Protein AF-A0A1C4W8D0-F1 (afdb_monomer)

Radius of gyration: 16.52 Å; Cα contacts (8 Å, |Δi|>4): 50; chains: 1; bounding box: 32×27×52 Å

Mean predicted aligned error: 8.75 Å

Foldseek 3Di:
DPDPPCDVVVVVVVVVLVVVLVVVCVVQVVQQWDKDQDPDPVCRSDIDTPAHNVRDDPPPPD

Structure (mmCIF, N/CA/C/O backbone):
data_AF-A0A1C4W8D0-F1
#
_entry.id   AF-A0A1C4W8D0-F1
#
loop_
_atom_site.group_PDB
_atom_site.id
_atom_site.type_symbol
_atom_site.label_atom_id
_atom_site.label_alt_id
_atom_site.label_comp_id
_atom_site.label_asym_id
_atom_site.label_entity_id
_atom_site.label_seq_id
_atom_site.pdbx_PDB_ins_code
_atom_site.Cartn_x
_atom_site.Cartn_y
_atom_site.Cartn_z
_atom_site.occupancy
_atom_site.B_iso_or_equiv
_atom_site.auth_seq_id
_atom_site.auth_comp_id
_atom_site.auth_asym_id
_atom_site.auth_atom_id
_atom_site.pdbx_PDB_model_num
ATOM 1 N N . MET A 1 1 ? 16.043 0.355 -34.237 1.00 43.16 1 MET A N 1
ATOM 2 C CA . MET A 1 1 ? 15.877 -0.996 -33.669 1.00 43.16 1 MET A CA 1
ATOM 3 C C . MET A 1 1 ? 16.086 -0.838 -32.174 1.00 43.16 1 MET A C 1
ATOM 5 O O . MET A 1 1 ? 17.223 -0.679 -31.761 1.00 43.16 1 MET A O 1
ATOM 9 N N . ALA A 1 2 ? 14.999 -0.669 -31.414 1.00 50.25 2 ALA A N 1
ATOM 10 C CA . ALA A 1 2 ? 15.067 -0.484 -29.967 1.00 50.25 2 ALA A CA 1
ATOM 11 C C . ALA A 1 2 ? 15.356 -1.851 -29.349 1.00 50.25 2 ALA A C 1
ATOM 13 O O . ALA A 1 2 ? 14.571 -2.788 -29.485 1.00 50.25 2 ALA A O 1
ATOM 14 N N . GLU A 1 3 ? 16.562 -1.962 -28.820 1.00 52.62 3 GLU A N 1
ATOM 15 C CA . GLU A 1 3 ? 17.135 -3.170 -28.266 1.00 52.62 3 GLU A CA 1
ATOM 16 C C . GLU A 1 3 ? 16.274 -3.672 -27.103 1.00 52.62 3 GLU A C 1
ATOM 18 O O . GLU A 1 3 ? 15.748 -2.903 -26.303 1.00 52.62 3 GLU A O 1
ATOM 23 N N . GLN A 1 4 ? 16.110 -4.986 -27.054 1.00 56.62 4 GLN A N 1
ATOM 24 C CA . GLN A 1 4 ? 15.265 -5.783 -26.167 1.00 56.62 4 GLN A CA 1
ATOM 25 C C . GLN A 1 4 ? 15.785 -5.793 -24.710 1.00 56.62 4 GLN A C 1
ATOM 27 O O . GLN A 1 4 ? 15.749 -6.821 -24.036 1.00 56.62 4 GLN A O 1
ATOM 32 N N . VAL A 1 5 ? 16.318 -4.659 -24.247 1.00 53.16 5 VAL A N 1
ATOM 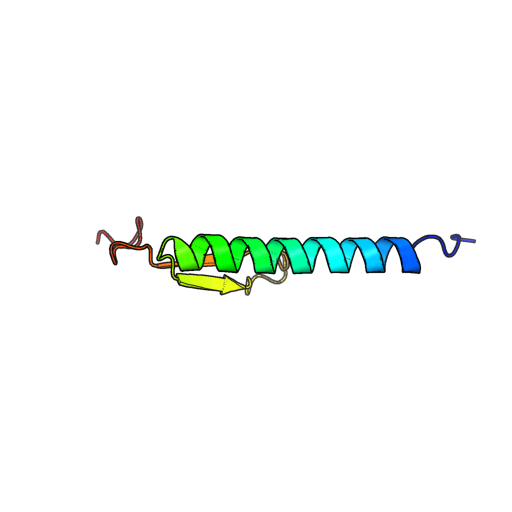33 C CA . VAL A 1 5 ? 17.021 -4.461 -22.970 1.00 53.16 5 VAL A CA 1
ATOM 34 C C . VAL A 1 5 ? 16.073 -4.574 -21.772 1.00 53.16 5 VAL A C 1
ATOM 36 O O . VAL A 1 5 ? 16.500 -4.923 -20.675 1.00 53.16 5 VAL A O 1
ATOM 39 N N . ASP A 1 6 ? 14.773 -4.359 -21.957 1.00 60.03 6 ASP A N 1
ATOM 40 C CA . ASP A 1 6 ? 13.915 -4.049 -20.814 1.00 60.03 6 ASP A CA 1
ATOM 41 C C . ASP A 1 6 ? 13.323 -5.246 -20.065 1.00 60.03 6 ASP A C 1
ATOM 43 O O . ASP A 1 6 ? 13.010 -5.107 -18.891 1.00 60.03 6 ASP A O 1
ATOM 47 N N . ALA A 1 7 ? 13.159 -6.436 -20.652 1.00 72.44 7 ALA A N 1
ATOM 48 C CA . ALA A 1 7 ? 12.315 -7.457 -20.009 1.00 72.44 7 ALA A CA 1
ATOM 49 C C . ALA A 1 7 ? 12.861 -8.004 -18.664 1.00 72.44 7 ALA A C 1
ATOM 51 O O . ALA A 1 7 ? 12.083 -8.102 -17.712 1.00 72.44 7 ALA A O 1
ATOM 52 N N . PRO A 1 8 ? 14.156 -8.357 -18.520 1.00 85.31 8 PRO A N 1
ATOM 53 C CA . PRO A 1 8 ? 14.687 -8.846 -17.245 1.00 85.31 8 PRO A CA 1
ATOM 54 C C . PRO A 1 8 ? 14.825 -7.738 -16.195 1.00 85.31 8 PRO A C 1
ATOM 56 O O . PRO A 1 8 ? 14.506 -7.959 -15.028 1.00 85.31 8 PRO A O 1
ATOM 59 N N . VAL A 1 9 ? 15.265 -6.546 -16.611 1.00 87.50 9 VAL A N 1
ATOM 60 C CA . VAL A 1 9 ? 15.428 -5.380 -15.728 1.00 87.50 9 VAL A CA 1
ATOM 61 C C . VAL A 1 9 ? 14.071 -4.910 -15.217 1.00 87.50 9 VAL A C 1
ATOM 63 O O . VAL A 1 9 ? 13.907 -4.709 -14.018 1.00 87.50 9 VAL A O 1
ATOM 66 N N . PHE A 1 10 ? 13.074 -4.826 -16.098 1.00 85.06 10 PHE A N 1
ATOM 67 C CA . PHE A 1 10 ? 11.707 -4.469 -15.737 1.00 85.06 10 PHE A CA 1
ATOM 68 C C . PHE A 1 10 ? 11.086 -5.490 -14.779 1.00 85.06 10 PHE A C 1
ATOM 70 O O . PHE A 1 10 ? 10.511 -5.098 -13.770 1.00 85.06 10 PHE A O 1
ATOM 77 N N . ARG A 1 11 ? 11.273 -6.797 -15.016 1.00 87.94 11 ARG A N 1
ATOM 78 C CA . ARG A 1 11 ? 10.823 -7.840 -14.073 1.00 87.94 1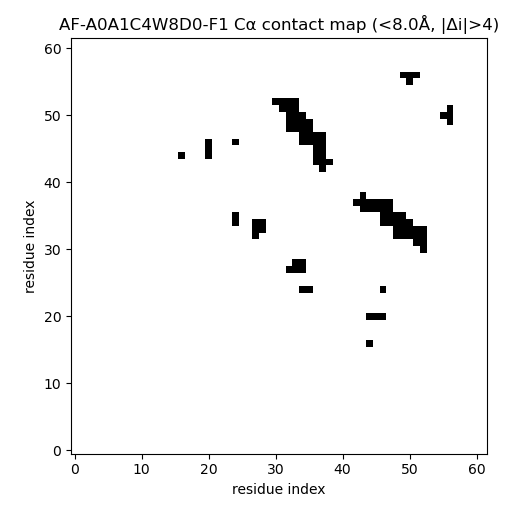1 ARG A CA 1
ATOM 79 C C . ARG A 1 11 ? 11.481 -7.711 -12.703 1.00 87.94 11 ARG A C 1
ATOM 81 O O . ARG A 1 11 ? 10.810 -7.873 -11.689 1.00 87.94 11 ARG A O 1
ATOM 88 N N . HIS A 1 12 ? 12.785 -7.439 -12.662 1.00 90.00 12 HIS A N 1
ATOM 89 C CA . HIS A 1 12 ? 13.482 -7.242 -11.395 1.00 90.00 12 HIS A CA 1
ATOM 90 C C . HIS A 1 12 ? 12.976 -5.991 -10.671 1.00 90.00 12 HIS A C 1
ATOM 92 O O . HIS A 1 12 ? 12.689 -6.047 -9.480 1.00 90.00 12 HIS A O 1
ATOM 98 N N . TYR A 1 13 ? 12.795 -4.890 -11.399 1.00 88.75 13 TYR A N 1
ATOM 99 C CA . TYR A 1 13 ? 12.206 -3.667 -10.867 1.00 88.75 13 TYR A CA 1
ATOM 100 C C . TYR A 1 13 ? 10.809 -3.913 -10.275 1.00 88.75 13 TYR A C 1
ATOM 102 O O . TYR A 1 13 ? 10.559 -3.514 -9.140 1.00 88.75 13 TYR A O 1
ATOM 110 N N . GLN A 1 14 ? 9.933 -4.630 -10.989 1.00 89.00 14 GLN A N 1
ATOM 111 C CA . GLN A 1 14 ? 8.603 -4.999 -10.490 1.00 89.00 14 GLN A CA 1
ATOM 112 C C . GLN A 1 14 ? 8.685 -5.805 -9.190 1.00 89.00 14 GLN A C 1
ATOM 114 O O . GLN A 1 14 ? 8.049 -5.431 -8.210 1.00 89.00 14 GLN A O 1
ATOM 119 N N . MET A 1 15 ? 9.533 -6.838 -9.145 1.00 92.56 15 MET A N 1
ATOM 120 C CA . MET A 1 15 ? 9.745 -7.644 -7.938 1.00 92.56 15 MET A CA 1
ATOM 121 C C . MET A 1 15 ? 10.187 -6.784 -6.743 1.00 92.56 15 MET A C 1
ATOM 123 O O . MET A 1 15 ? 9.675 -6.950 -5.635 1.00 92.56 15 MET A O 1
ATOM 127 N N . VAL A 1 16 ? 11.138 -5.865 -6.951 1.00 93.75 16 VAL A N 1
ATOM 128 C CA . VAL A 1 16 ? 11.642 -4.981 -5.888 1.00 93.75 16 VAL A CA 1
ATOM 129 C C . VAL A 1 16 ? 10.526 -4.084 -5.362 1.00 93.75 16 VAL A C 1
ATOM 131 O O . VAL A 1 16 ? 10.339 -3.985 -4.152 1.00 93.75 16 VAL A O 1
ATOM 134 N N . VAL A 1 17 ? 9.759 -3.463 -6.256 1.00 91.12 17 VAL A N 1
ATOM 135 C CA . VAL A 1 17 ? 8.674 -2.552 -5.880 1.00 91.12 17 VAL A CA 1
ATOM 136 C C . VAL A 1 17 ? 7.547 -3.282 -5.149 1.00 91.12 17 VAL A C 1
ATOM 138 O O . VAL A 1 17 ? 7.084 -2.797 -4.118 1.00 91.12 17 VAL A O 1
ATOM 141 N N . GLU A 1 18 ? 7.131 -4.453 -5.632 1.00 90.56 18 GLU A N 1
ATOM 142 C CA . GLU A 1 18 ? 6.121 -5.283 -4.963 1.00 90.56 18 GLU A CA 1
ATOM 143 C C . GLU A 1 18 ? 6.574 -5.659 -3.548 1.00 90.56 18 GLU A C 1
ATOM 145 O O . GLU A 1 18 ? 5.827 -5.486 -2.582 1.00 90.56 18 GLU A O 1
ATOM 150 N N . THR A 1 19 ? 7.838 -6.069 -3.406 1.00 94.56 19 THR A N 1
ATOM 151 C CA . THR A 1 19 ? 8.433 -6.398 -2.103 1.00 94.56 19 THR A CA 1
ATOM 152 C C . THR A 1 19 ? 8.473 -5.179 -1.180 1.00 94.56 19 THR A C 1
ATOM 154 O O . THR A 1 19 ? 8.169 -5.292 0.010 1.00 94.56 19 THR A O 1
ATOM 157 N N . MET A 1 20 ? 8.808 -3.995 -1.705 1.00 94.12 20 MET A N 1
ATOM 158 C CA . MET A 1 20 ? 8.808 -2.751 -0.931 1.00 94.12 20 MET A CA 1
ATOM 159 C C . MET A 1 20 ? 7.407 -2.405 -0.422 1.00 94.12 20 MET A C 1
ATOM 161 O O . MET A 1 20 ? 7.256 -2.103 0.761 1.00 94.12 20 MET A O 1
ATOM 165 N N . LEU A 1 21 ? 6.384 -2.479 -1.277 1.00 94.19 21 LEU A N 1
ATOM 166 C CA . LEU A 1 21 ? 5.000 -2.177 -0.897 1.00 94.19 21 LEU A CA 1
ATOM 167 C C . LEU A 1 21 ? 4.469 -3.156 0.150 1.00 94.19 21 LEU A C 1
ATOM 169 O O . LEU A 1 21 ? 3.827 -2.737 1.117 1.00 94.19 21 LEU A O 1
ATOM 173 N N . GLN A 1 22 ? 4.776 -4.444 -0.003 1.00 94.38 22 GLN A N 1
ATOM 174 C CA . GLN A 1 22 ? 4.427 -5.450 0.992 1.00 94.38 22 GLN A CA 1
ATOM 175 C C . GLN A 1 22 ? 5.116 -5.160 2.332 1.00 94.38 22 GLN A C 1
ATOM 177 O O . GLN A 1 22 ? 4.453 -5.090 3.364 1.00 94.38 22 GLN A O 1
ATOM 182 N N . THR A 1 23 ? 6.425 -4.902 2.315 1.00 96.56 23 THR A N 1
ATOM 183 C CA . THR A 1 23 ? 7.196 -4.602 3.531 1.00 96.56 23 THR A CA 1
ATOM 184 C C . THR A 1 23 ? 6.659 -3.356 4.241 1.00 96.56 23 THR A C 1
ATOM 186 O O . THR A 1 23 ? 6.490 -3.351 5.458 1.00 96.56 23 THR A O 1
ATOM 189 N N . MET A 1 24 ? 6.338 -2.295 3.495 1.00 95.62 24 MET A N 1
ATOM 190 C CA . MET A 1 24 ? 5.734 -1.083 4.059 1.00 95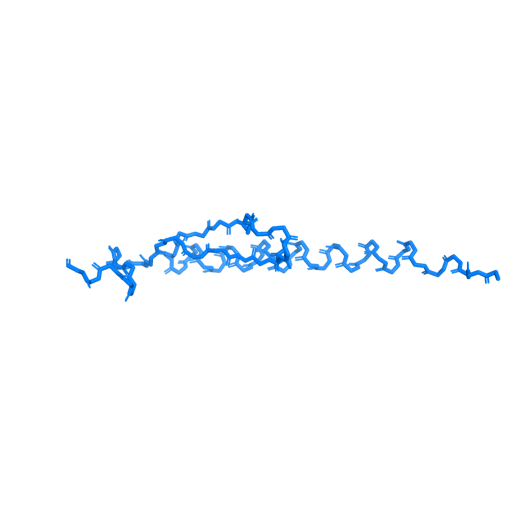.62 24 MET A CA 1
ATOM 191 C C . MET A 1 24 ? 4.364 -1.365 4.679 1.00 95.62 24 MET A C 1
ATOM 193 O O . MET A 1 24 ? 4.072 -0.862 5.762 1.00 95.62 24 MET A O 1
ATOM 197 N N . THR A 1 25 ? 3.548 -2.193 4.024 1.00 95.50 25 THR A N 1
ATOM 198 C CA . THR A 1 25 ? 2.245 -2.623 4.549 1.00 95.50 25 THR A CA 1
ATOM 199 C C . THR A 1 25 ? 2.405 -3.341 5.885 1.00 95.50 25 THR A C 1
ATOM 201 O O . THR A 1 25 ? 1.709 -3.010 6.844 1.00 95.50 25 THR A O 1
ATOM 204 N N . GLU A 1 26 ? 3.351 -4.276 5.977 1.00 96.44 26 GLU A N 1
ATOM 205 C CA . GLU A 1 26 ? 3.640 -5.024 7.203 1.00 96.44 26 GLU A CA 1
ATOM 206 C C . GLU A 1 26 ? 4.119 -4.102 8.334 1.00 96.44 26 GLU A C 1
ATOM 208 O O . GLU A 1 26 ? 3.588 -4.172 9.442 1.00 96.44 26 GLU A O 1
ATOM 213 N N . ILE A 1 27 ? 5.054 -3.185 8.052 1.00 95.88 27 ILE A N 1
ATOM 214 C CA . ILE A 1 27 ? 5.561 -2.213 9.035 1.00 95.88 27 ILE A CA 1
ATOM 215 C C . ILE A 1 27 ? 4.432 -1.320 9.562 1.00 95.88 27 ILE A C 1
ATOM 217 O O . ILE A 1 27 ? 4.291 -1.149 10.773 1.00 95.88 27 ILE A O 1
ATOM 221 N N . LEU A 1 28 ? 3.623 -0.747 8.667 1.00 94.38 28 LEU A N 1
ATOM 222 C CA . LEU A 1 28 ? 2.543 0.168 9.041 1.00 94.38 28 LEU A CA 1
ATOM 223 C C . LEU A 1 28 ? 1.442 -0.558 9.820 1.00 94.38 28 LEU A C 1
ATOM 225 O O . LEU A 1 28 ? 0.982 -0.053 10.842 1.00 94.38 28 LEU A O 1
ATOM 229 N N . THR A 1 29 ? 1.085 -1.772 9.401 1.00 93.06 29 THR A N 1
ATOM 230 C CA . THR A 1 29 ? 0.099 -2.601 10.109 1.00 93.06 29 THR A CA 1
ATOM 231 C C . THR A 1 29 ? 0.602 -2.995 11.497 1.00 93.06 29 THR A C 1
ATOM 233 O O . THR A 1 29 ? -0.144 -2.907 12.469 1.00 93.06 29 THR A O 1
ATOM 236 N N . ALA A 1 30 ? 1.881 -3.363 11.632 1.00 94.44 30 ALA A N 1
ATOM 237 C CA . ALA A 1 30 ? 2.490 -3.661 12.929 1.00 94.44 30 ALA A CA 1
ATOM 238 C C . ALA A 1 30 ? 2.529 -2.434 13.857 1.00 94.44 30 ALA A C 1
ATOM 240 O O . ALA A 1 30 ? 2.406 -2.572 15.073 1.00 94.44 30 ALA A O 1
ATOM 241 N N . ALA A 1 31 ? 2.648 -1.233 13.287 1.00 93.44 31 ALA A N 1
ATOM 242 C CA . ALA A 1 31 ? 2.530 0.031 14.009 1.00 93.44 31 ALA A CA 1
ATOM 243 C C . ALA A 1 31 ? 1.071 0.435 14.316 1.00 93.44 31 ALA A C 1
ATOM 245 O O . ALA A 1 31 ? 0.850 1.483 14.919 1.00 93.44 31 ALA A O 1
ATOM 246 N N . GLY A 1 32 ? 0.084 -0.381 13.928 1.00 92.81 32 GLY A N 1
ATOM 247 C CA . GLY A 1 32 ? -1.339 -0.179 14.203 1.00 92.81 32 GLY A CA 1
ATOM 248 C C . GLY A 1 32 ? -2.068 0.720 13.202 1.00 92.81 32 GLY A C 1
ATOM 249 O O . GLY A 1 32 ? -3.188 1.140 13.474 1.00 92.81 32 GLY A O 1
ATOM 250 N N . PHE A 1 33 ? -1.466 1.026 12.052 1.00 93.94 33 PHE A N 1
ATOM 251 C CA . PHE A 1 33 ? -2.161 1.726 10.973 1.00 93.94 33 PHE A CA 1
ATOM 252 C C . PHE A 1 33 ? -3.018 0.762 10.157 1.00 93.94 33 PHE A C 1
ATOM 254 O O . PHE A 1 33 ? -2.630 -0.377 9.900 1.00 93.94 33 PHE A O 1
ATOM 261 N N . THR A 1 34 ? -4.150 1.261 9.668 1.00 92.75 34 THR A N 1
ATOM 262 C CA . THR A 1 34 ? -4.916 0.582 8.622 1.00 92.75 34 THR A CA 1
ATOM 263 C C . THR A 1 34 ? -4.498 1.155 7.277 1.00 92.75 34 THR A C 1
ATOM 265 O O . THR A 1 34 ? -4.654 2.353 7.036 1.00 92.75 34 THR A O 1
ATOM 268 N N . VAL A 1 35 ? -3.971 0.308 6.395 1.00 93.81 35 VAL A N 1
ATOM 269 C CA . VAL A 1 35 ? -3.465 0.714 5.078 1.00 93.81 35 VAL A CA 1
ATOM 270 C C . VAL A 1 35 ? -4.101 -0.097 3.956 1.00 93.81 35 VAL A C 1
ATOM 272 O O . VAL A 1 35 ? -4.516 -1.240 4.152 1.00 93.81 35 VAL A O 1
ATOM 275 N N . ARG A 1 36 ? -4.168 0.49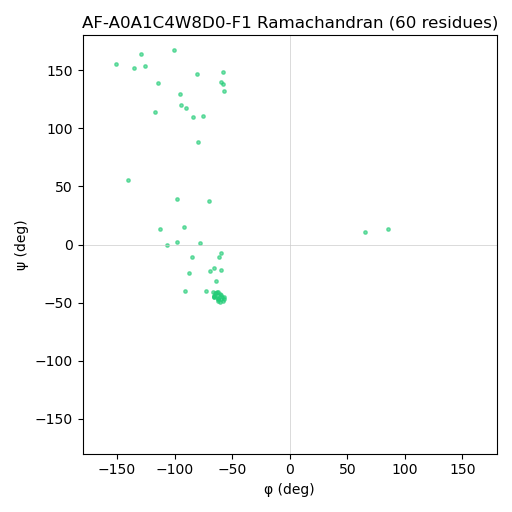3 2.764 1.00 91.69 36 ARG A N 1
ATOM 276 C CA . ARG A 1 36 ? -4.643 -0.147 1.531 1.00 91.69 36 ARG A CA 1
ATOM 277 C C . ARG A 1 36 ? -3.697 0.185 0.380 1.00 91.69 36 ARG A C 1
ATOM 279 O O . ARG A 1 36 ? -3.091 1.250 0.369 1.00 91.69 36 ARG A O 1
ATOM 286 N N . GLY A 1 37 ? -3.602 -0.697 -0.615 1.00 90.06 37 GLY A N 1
ATOM 287 C CA . GLY A 1 37 ? -3.014 -0.333 -1.906 1.00 90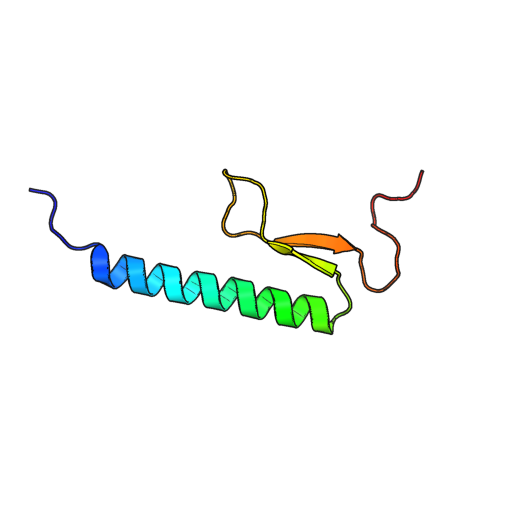.06 37 GLY A CA 1
ATOM 288 C C . GLY A 1 37 ? -3.748 0.849 -2.550 1.00 90.06 37 GLY A C 1
ATOM 289 O O . GLY A 1 37 ? -4.955 1.017 -2.354 1.00 90.06 37 GLY A O 1
ATOM 290 N N . SER A 1 38 ? -3.015 1.669 -3.300 1.00 87.44 38 SER A N 1
ATOM 291 C CA . SER A 1 38 ? -3.582 2.827 -3.988 1.00 87.44 38 SER A CA 1
ATOM 292 C C . SER A 1 38 ? -4.697 2.436 -4.951 1.00 87.44 38 SER A C 1
ATOM 294 O O . SER A 1 38 ? -4.574 1.475 -5.708 1.00 87.44 38 SER A O 1
ATOM 296 N N . THR A 1 39 ? -5.766 3.225 -4.954 1.00 85.94 39 THR A N 1
ATOM 297 C CA . THR A 1 39 ? -6.795 3.190 -6.007 1.00 85.94 39 THR A CA 1
ATOM 298 C C . THR A 1 39 ? -6.595 4.267 -7.062 1.00 85.94 39 THR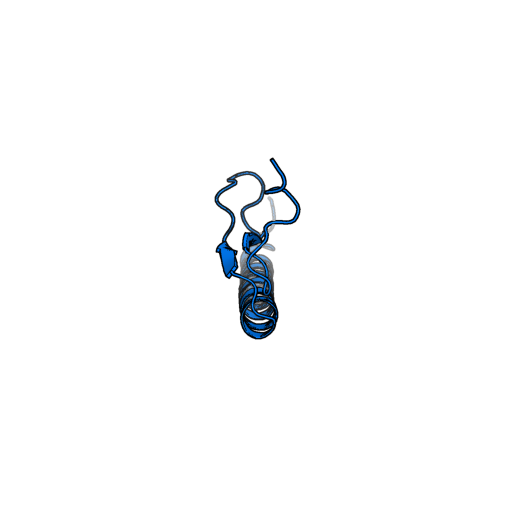 A C 1
ATOM 300 O O . THR A 1 39 ? -7.396 4.393 -7.984 1.00 85.94 39 THR A O 1
ATOM 303 N N . ASN A 1 40 ? -5.528 5.055 -6.934 1.00 85.62 40 ASN A N 1
ATOM 304 C CA . ASN A 1 40 ? -5.178 6.073 -7.901 1.00 85.62 40 ASN A CA 1
ATOM 305 C C . ASN A 1 40 ? -4.382 5.451 -9.056 1.00 85.62 40 ASN A C 1
ATOM 307 O O . ASN A 1 40 ? -3.205 5.121 -8.899 1.00 85.62 40 ASN A O 1
ATOM 311 N N . ASP A 1 41 ? -5.001 5.382 -10.234 1.00 84.81 41 ASP A N 1
ATOM 312 C CA . ASP A 1 41 ? -4.372 4.877 -11.462 1.00 84.81 41 ASP A CA 1
ATOM 313 C C . ASP A 1 41 ? -3.123 5.677 -11.877 1.00 84.81 41 ASP A C 1
ATOM 315 O O . ASP A 1 41 ? -2.253 5.162 -12.579 1.00 84.81 41 ASP A O 1
ATOM 319 N N . PHE A 1 42 ? -2.988 6.927 -11.416 1.00 85.19 42 PHE A N 1
ATOM 320 C CA . PHE A 1 42 ? -1.804 7.761 -11.643 1.00 85.19 42 PHE A CA 1
ATOM 321 C C . PHE A 1 42 ? -0.683 7.524 -10.618 1.00 85.19 42 PHE A C 1
ATOM 323 O O . PHE A 1 42 ? 0.430 8.012 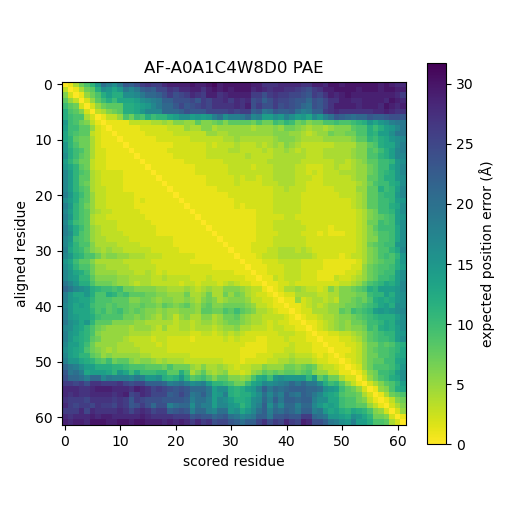-10.806 1.00 85.19 42 PHE A O 1
ATOM 330 N N . ALA A 1 43 ? -0.956 6.790 -9.535 1.00 83.69 43 ALA A N 1
ATOM 331 C CA . ALA A 1 43 ? 0.003 6.472 -8.479 1.00 83.69 43 ALA A CA 1
ATOM 332 C C . ALA A 1 43 ? -0.146 5.016 -7.982 1.00 83.69 43 ALA A C 1
ATOM 334 O O . ALA A 1 43 ? -0.287 4.790 -6.777 1.00 83.69 43 ALA A O 1
ATOM 335 N N . PRO A 1 44 ? -0.071 4.007 -8.872 1.00 81.00 44 PRO A N 1
ATOM 336 C CA . PRO A 1 44 ? -0.387 2.615 -8.533 1.00 81.00 44 PRO A CA 1
ATOM 337 C C . PRO A 1 44 ? 0.594 1.991 -7.529 1.00 81.00 44 PRO A C 1
ATOM 339 O O . PRO A 1 44 ? 0.267 1.020 -6.857 1.00 81.00 44 PRO A O 1
ATOM 342 N N . LEU A 1 45 ? 1.796 2.561 -7.400 1.00 86.38 45 LEU A N 1
ATOM 343 C CA . LEU A 1 45 ? 2.863 2.080 -6.519 1.00 86.38 45 LEU A CA 1
ATOM 344 C C . LEU A 1 45 ? 2.904 2.845 -5.190 1.00 86.38 45 LEU A C 1
ATOM 346 O O . LEU A 1 45 ? 3.972 3.199 -4.693 1.00 86.38 45 LEU A O 1
ATOM 350 N N . THR A 1 46 ? 1.733 3.160 -4.643 1.00 89.38 46 THR A N 1
ATOM 351 C CA . THR A 1 46 ? 1.593 3.875 -3.370 1.00 89.38 46 THR A CA 1
ATOM 352 C C . THR A 1 46 ? 0.632 3.146 -2.435 1.00 89.38 46 THR A C 1
ATOM 354 O O . THR A 1 46 ? -0.116 2.259 -2.852 1.00 89.38 46 THR A O 1
ATOM 357 N N . LEU A 1 47 ? 0.677 3.506 -1.153 1.00 91.88 47 LEU A N 1
ATOM 358 C CA . LEU A 1 47 ? -0.239 3.020 -0.126 1.00 91.88 47 LEU A CA 1
ATOM 359 C C . LEU A 1 47 ? -1.079 4.188 0.391 1.00 91.88 47 LEU A C 1
ATOM 361 O O . LEU A 1 47 ? -0.565 5.282 0.622 1.00 91.88 47 LEU A O 1
ATOM 365 N N . GLU A 1 48 ? -2.364 3.938 0.599 1.00 92.00 48 GLU A N 1
ATOM 366 C CA . GLU A 1 48 ? -3.299 4.844 1.255 1.00 92.00 48 GLU A CA 1
ATOM 367 C C . GLU A 1 48 ? -3.391 4.474 2.741 1.00 92.00 48 GLU A C 1
ATOM 369 O O . GLU A 1 48 ? -3.609 3.310 3.086 1.00 92.00 48 GLU A O 1
ATOM 374 N N . ILE A 1 49 ? -3.245 5.463 3.627 1.00 91.31 49 ILE A N 1
ATOM 375 C CA . ILE A 1 49 ? -3.499 5.298 5.063 1.00 91.31 49 ILE A CA 1
ATOM 376 C C . ILE A 1 49 ? -4.967 5.636 5.310 1.00 91.31 49 ILE A C 1
ATOM 378 O O . ILE A 1 49 ? -5.392 6.765 5.067 1.00 91.31 49 ILE A O 1
ATOM 382 N N . LEU A 1 50 ? -5.733 4.653 5.775 1.00 90.25 50 LEU A N 1
ATOM 383 C CA . LEU A 1 50 ? -7.165 4.795 6.036 1.00 90.25 50 LEU A CA 1
ATOM 384 C C . LEU A 1 50 ? -7.433 5.242 7.475 1.00 90.25 50 LEU A C 1
ATOM 386 O O . LEU A 1 50 ? -8.305 6.076 7.704 1.00 90.25 50 LEU A O 1
ATOM 390 N N . ASP A 1 51 ? -6.674 4.700 8.428 1.00 89.50 51 ASP A N 1
ATOM 391 C CA . ASP A 1 51 ? -6.785 5.034 9.848 1.00 89.50 51 ASP A CA 1
ATOM 392 C C . ASP A 1 51 ? -5.435 4.872 10.562 1.00 89.50 51 ASP A C 1
ATOM 394 O O . ASP A 1 51 ? -4.557 4.125 10.112 1.00 89.50 51 ASP A O 1
ATOM 398 N N . GLY A 1 52 ? -5.265 5.590 11.670 1.00 85.75 52 GLY A N 1
ATOM 399 C CA . GLY A 1 52 ? -4.084 5.533 12.523 1.00 85.75 52 GLY A CA 1
ATOM 400 C C . GLY A 1 52 ? -4.283 4.672 13.777 1.00 85.75 52 GLY A C 1
ATOM 401 O O . GLY A 1 52 ? -5.413 4.383 14.165 1.00 85.75 52 GLY A O 1
ATOM 402 N N . PRO A 1 53 ? -3.196 4.338 14.497 1.00 81.50 53 PRO A N 1
ATOM 403 C CA . PRO A 1 53 ? -3.231 3.494 15.702 1.00 81.50 53 PRO A CA 1
ATOM 404 C C . PRO A 1 53 ? -4.060 4.050 16.870 1.00 81.50 53 PRO A C 1
ATOM 406 O O . PRO A 1 53 ? -4.305 3.346 17.848 1.00 81.50 53 PRO A O 1
ATOM 409 N N . HIS A 1 54 ? -4.486 5.312 16.793 1.00 79.00 54 HIS A N 1
ATOM 410 C CA . HIS A 1 54 ? -5.270 5.987 17.826 1.00 79.00 54 HIS A CA 1
ATOM 411 C C . HIS A 1 54 ? -6.707 6.320 17.387 1.00 79.00 54 HIS A C 1
ATOM 413 O O . HIS A 1 54 ? -7.374 7.093 18.069 1.00 79.00 54 HIS A O 1
ATOM 419 N N . GLY A 1 55 ? -7.191 5.744 16.277 1.00 61.41 55 GLY A N 1
ATOM 420 C CA . GLY A 1 55 ? -8.595 5.830 15.839 1.00 61.41 55 GLY A CA 1
ATOM 421 C C . GLY A 1 55 ? -9.073 7.229 15.440 1.00 61.41 55 GLY A C 1
ATOM 422 O O . GLY A 1 55 ? -10.271 7.461 15.290 1.00 61.41 55 GLY A O 1
ATOM 423 N N . ALA A 1 56 ? -8.149 8.177 15.304 1.00 58.41 56 ALA A N 1
ATOM 424 C CA . ALA A 1 56 ? -8.412 9.495 14.766 1.00 58.41 56 ALA A CA 1
ATOM 425 C C . ALA A 1 56 ? -7.594 9.637 13.490 1.00 58.41 56 ALA A C 1
ATOM 427 O O . ALA A 1 56 ? -6.360 9.696 13.527 1.00 58.41 56 ALA A O 1
ATOM 428 N N . SER A 1 57 ? -8.289 9.736 12.361 1.00 57.56 57 SER A N 1
ATOM 429 C CA . SER A 1 57 ? -7.675 10.329 11.186 1.00 57.56 57 SER A CA 1
ATOM 430 C C . SER A 1 57 ? -7.223 11.742 11.581 1.00 57.56 57 SER A C 1
ATOM 432 O O . SER A 1 57 ? -8.015 12.491 12.160 1.00 57.56 57 SER A O 1
ATOM 434 N N . PRO A 1 58 ? -5.985 12.166 11.276 1.00 57.16 58 PRO A N 1
ATOM 435 C CA . PRO A 1 58 ? -5.551 13.542 11.533 1.00 57.16 58 PRO A CA 1
ATOM 436 C C . PRO A 1 58 ? -6.406 14.584 10.785 1.00 57.16 58 PRO A C 1
ATOM 438 O O . PRO A 1 58 ? -6.258 15.782 11.018 1.00 57.16 58 PRO A O 1
ATOM 441 N N . TRP A 1 59 ? -7.307 14.134 9.903 1.00 59.47 59 TRP A N 1
ATOM 442 C CA . TRP A 1 59 ? -8.262 14.947 9.160 1.00 59.47 59 TRP A CA 1
ATOM 443 C C . TRP A 1 59 ? -9.717 14.823 9.648 1.00 59.47 59 TRP A C 1
ATOM 445 O O . TRP A 1 59 ? -10.583 15.474 9.073 1.00 59.47 59 TRP A O 1
ATOM 455 N N . SER A 1 60 ? -10.022 14.016 10.676 1.00 58.91 60 SER A N 1
ATOM 456 C CA . SER A 1 60 ? -11.401 13.805 11.165 1.00 58.91 60 SER A CA 1
ATOM 457 C C . SER A 1 60 ? -11.842 14.748 12.289 1.00 58.91 60 SER A C 1
ATOM 459 O O . SER A 1 60 ? -12.845 14.484 12.947 1.00 58.91 60 SER A O 1
ATOM 461 N N . SER A 1 61 ? -11.129 15.845 12.536 1.00 51.66 61 SER A N 1
ATOM 462 C CA . SER A 1 61 ? -11.615 16.927 13.397 1.00 51.66 61 SER A CA 1
ATOM 463 C C . SER A 1 61 ? -12.598 17.810 12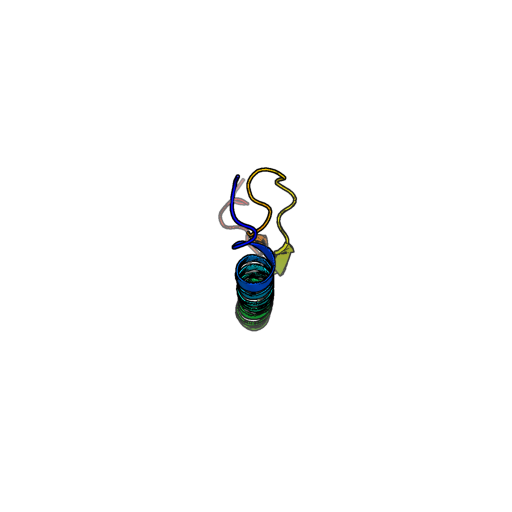.617 1.00 51.66 61 SER A C 1
ATOM 465 O O . SER A 1 61 ? -12.218 18.799 11.990 1.00 51.66 61 SER A O 1
ATOM 467 N N . SER A 1 62 ? -13.877 17.440 12.642 1.00 47.78 62 SER A N 1
ATOM 468 C CA . SER A 1 62 ? -15.018 18.308 12.311 1.00 47.78 62 SER A CA 1
ATOM 469 C C . SER A 1 62 ? -16.113 18.138 13.350 1.00 47.78 62 SER A C 1
ATOM 471 O O . SER A 1 62 ? -16.324 16.984 13.783 1.00 47.78 62 SER A O 1
#

Organism: NCBI:txid307119

Secondary structure (DSSP, 8-state):
---S-HHHHHHHHHHHHHHHHHHHHHHHHHTT-EEEE---TT-TT-EEEEE-TTS--TT---

Solvent-accessible surface area (backbone atoms only — not comparable to full-atom values): 3848 Å² total; per-residue (Å²): 132,86,73,87,70,53,64,68,56,51,53,50,52,50,54,53,52,54,51,50,52,50,52,50,49,51,54,41,44,75,66,43,30,42,71,41,76,38,87,44,87,93,46,63,93,40,74,41,76,75,37,39,66,80,81,53,45,97,79,64,86,123

pLDDT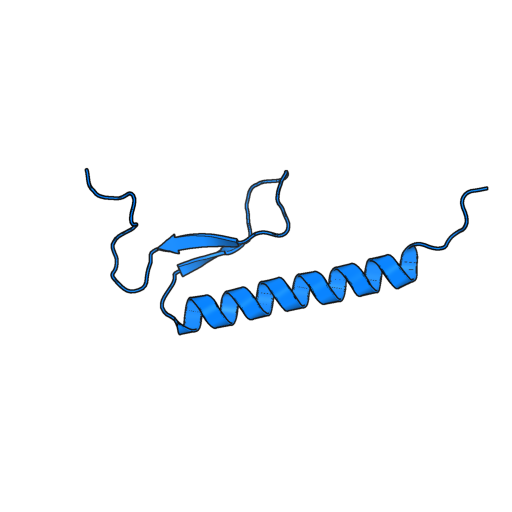: mean 81.94, std 15.46, range [43.16, 96.56]

Nearest PDB structures (foldseek):
  3i4s-assembly1_B  TM=2.800E-01  e=9.976E+00  Bradyrhizobium japonicum

Sequence (62 aa):
MAEQVDAPVFRHYQMVVETMLQTMTEILTAAGFTVRGSTNDFAPLTLEILDGPHGASPWSSS

=== Feature glossary ===
The record interleaves many kinds of information about one protein. Here is each kind framed as the question it answers.

Q: Are the domains correctly placed relative to each other?
A: Predicted aligned error is AlphaFold's pairwise confidence. Unlike pLDDT (per-residue), PAE is per-residue-pair and captures whether two parts of the structure are correctly placed relative to each other. Units are ångströms of expected positional error.

Q: Which residues are in helices, strands, or loops?
A: Eight-state secondary structure (DSSP): H is the canonical α-helix, G the tighter 3₁₀-helix, I the wider π-helix; E/B are β-structure, T and S are turns and bends, and '-' is everything else. DSSP derives these from the pattern of main-chain N–H···O=C hydrogen bonds, not from the sequence.

Q: What if only a Cα trace is available?
A: P-SEA three-state annotation labels each residue as helix, strand, or coil based purely on the geometry of the Cα trace. It serves as a fallback when the full backbone (and thus DSSP) is unavailable.

Q: What are the backbone torsion angles?
A: φ (phi) and ψ (psi) are the two rotatable backbone dihedrals per residue: φ is the C(i-1)–N–Cα–C torsion, ψ is the N–Cα–C–N(i+1) torsion, both in degrees on (−180°, 180°]. α-helical residues cluster near (−60°, −45°); β-strand residues near (−120°, +130°). A Ramachandran plot is simply a scatter of (φ, ψ) for every residue.

Q: What known structures does this most resemble?
A: Structural nearest neighbors (via Foldseek easy-search vs the PDB). Reported per hit: target PDB id, E-value, and alignment TM-score. A TM-score above ~0.5 is the conventional threshold for 'same fold'.

Q: What family and function is it annotated with?
A: Database cross-references. InterPro integrates a dozen domain/family signature databases into unified entries with residue-range hits. GO terms attach function/process/location labels with evidence codes. CATH codes position the fold in a four-level structural taxonomy. Organism is the NCBI-taxonomy species name.

Q: Which residues are buried vs exposed?
A: Solvent accessibility: the surface area of each residue that a 1.4 Å water probe can touch, in Å². When only backbone atoms are present the absolute values are lower than full-atom SASA (side chains contribute most of the area) and are flagged as backbone-only.

Q: What do the diagnostic plots show?
A: Three diagnostic plots accompany the record. The Cα contact map visualizes the tertiary structure as a 2D adjacency matrix (8 Å cutoff, sequence-local contacts suppressed). The Ramachandran plot shows the distribution of backbone (φ, ψ) torsions, with points in the α and β basins reflecting secondary structure content. The PAE plot shows AlphaFold's inter-residue confidence as a color matrix.

Q: What is the amino-acid chain?
A: The amino-acid sequence is the protein's primary structure: the linear order of residues from the N-terminus to the C-terminus, written in one-letter code. Everything else here — the 3D coordinates, the secondary structure, the domain annotations — is ultimately a consequence of this string.

Q: What do the rendered images show?
A: The six renders are orthographic views along the three Cartesian axes in both directions. Representation (cartoon, sticks, or surface) and color scheme (sequence-rainbow or by-chain) vary across proteins so the training set covers all the common visualization conventions.

Q: Where is each backbone atom in 3D?
A: The mmCIF table is the protein's shape written out atom by atom. For each backbone N, Cα, C, and carbonyl O, it records an (x, y, z) coordinate triple in Å plus the residue type, chain letter, and residue number.

Q: How mobile is each atom in the crystal?
A: For experimental (PDB) structures, the B-factor (temperature factor) quantifies the positional spread of each atom in the crystal — a combination of thermal vibration and static disorder — in units of Å². High B-factors mark flexible loops or poorly resolved regions; low B-factors mark the rigid, well-ordered core.

Q: How big and how compact is the whole molecule?
A: Three whole-structure scalars: the radius of gyration (RMS distance of Cα from centroid, in Å), the count of Cα–Cα contacts (pairs closer than 8 Å and separated by more than four residues in sequence — i.e. tertiary, not local, contacts), and the bounding-box dimensions. Together they distinguish compact globular folds from extended fibres or disordered chains.

Q: What does the local fold look like, residue by residue?
A: A 3Di character summarizes, for each residue, the relative orientation of the Cα frame of its nearest spatial neighbor. Because it encodes fold topology rather than chemistry, 3Di alignments detect remote structural similarity that sequence alignment misses.

Q: How confident is the AlphaFold model at each residue?
A: For AlphaFold models, the B-factor field carries pLDDT — the model's own estimate of local accuracy on a 0–100 scale. Regions with pLDDT<50 should be treated as essentially unmodeled; they often correspond to intrinsically disordered segments.